Protein AF-A0A537W2Q7-F1 (afdb_monomer_lite)

Sequence (61 aa):
MAIAKKRKKASTTRRGNKRIRVAIIGVGNCASSLVQGVHYYRNAKPGDRVPGIMHVDLGGY

pLDDT: mean 84.2, std 16.25, range [41.72, 98.38]

Secondary structure (DSSP, 8-state):
-----------------S------SS-SHHHHHHHHHHHHHTTPPTT---TT-S-SSSS--

Structure (mmCIF, N/CA/C/O backbone):
data_AF-A0A537W2Q7-F1
#
_entry.id   AF-A0A537W2Q7-F1
#
loop_
_atom_site.group_PDB
_atom_site.id
_atom_site.type_symbol
_atom_site.label_atom_id
_atom_site.label_alt_id
_atom_site.label_comp_id
_atom_site.label_asym_id
_atom_site.label_entity_id
_atom_site.label_seq_id
_atom_site.pdbx_PDB_ins_code
_atom_site.Cartn_x
_atom_site.Cartn_y
_atom_site.Cartn_z
_atom_site.occupancy
_atom_site.B_iso_or_equiv
_atom_site.auth_seq_id
_atom_site.auth_comp_id
_atom_site.auth_asym_id
_atom_site.auth_atom_id
_atom_site.pdbx_PDB_model_num
ATOM 1 N N . MET A 1 1 ? -63.263 -19.928 0.269 1.00 41.72 1 MET A N 1
A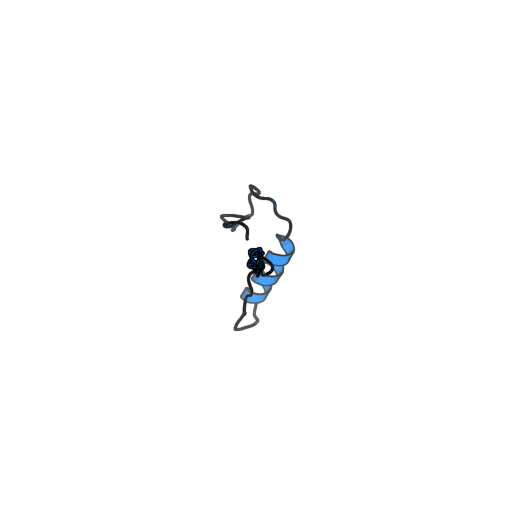TOM 2 C CA . MET A 1 1 ? -62.640 -18.968 -0.672 1.00 41.72 1 MET A CA 1
ATOM 3 C C . MET A 1 1 ? -61.437 -18.324 0.001 1.00 41.72 1 MET A C 1
ATOM 5 O O . MET A 1 1 ? -61.429 -18.198 1.215 1.00 41.72 1 MET A O 1
ATOM 9 N N . ALA A 1 2 ? -60.389 -18.071 -0.777 1.00 47.62 2 ALA A N 1
ATOM 10 C CA . ALA A 1 2 ? -5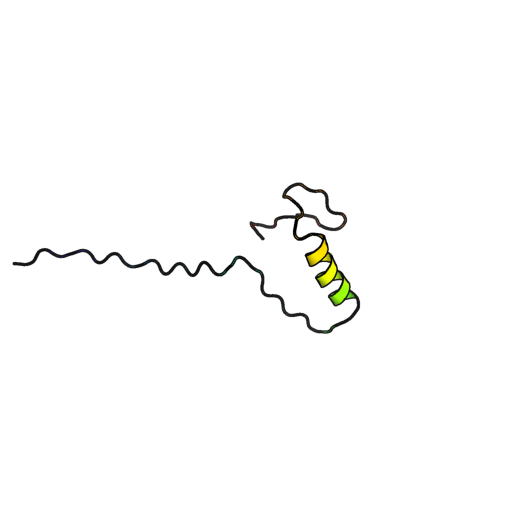8.985 -18.050 -0.370 1.00 47.62 2 ALA A CA 1
ATOM 11 C C . ALA A 1 2 ? -58.567 -16.974 0.653 1.00 47.62 2 ALA A C 1
ATOM 13 O O . ALA A 1 2 ? -58.971 -15.819 0.562 1.00 47.62 2 ALA A O 1
ATOM 14 N N . ILE A 1 3 ? -57.640 -17.346 1.545 1.00 53.34 3 ILE A N 1
ATOM 15 C CA . ILE A 1 3 ? -56.847 -16.423 2.368 1.00 53.34 3 ILE A CA 1
ATOM 16 C C . ILE A 1 3 ? -55.521 -16.179 1.634 1.00 53.34 3 ILE A C 1
ATOM 18 O O . ILE A 1 3 ? -54.699 -17.085 1.480 1.00 53.34 3 ILE A O 1
ATOM 22 N N . ALA A 1 4 ? -55.319 -14.959 1.138 1.00 61.06 4 ALA A N 1
ATOM 23 C C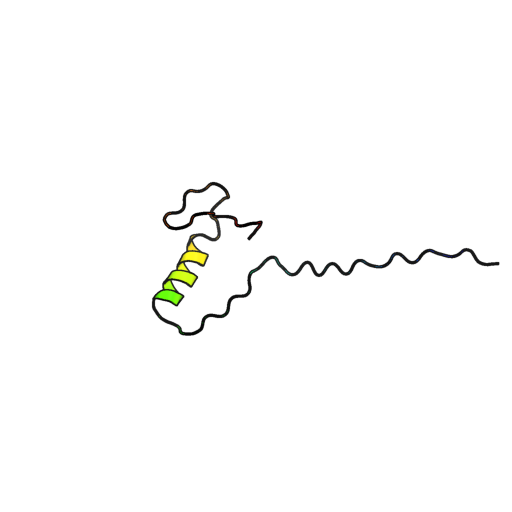A . ALA A 1 4 ? -54.135 -14.573 0.375 1.00 61.06 4 ALA A CA 1
ATOM 24 C C . ALA A 1 4 ? -52.919 -14.348 1.295 1.00 61.06 4 ALA A C 1
ATOM 26 O O . ALA A 1 4 ? -52.798 -13.337 1.987 1.00 61.06 4 ALA A O 1
ATOM 27 N N . LYS A 1 5 ? -51.975 -15.292 1.277 1.00 62.09 5 LYS A N 1
ATOM 28 C CA . LYS A 1 5 ? -50.678 -15.199 1.961 1.00 62.09 5 LYS A CA 1
ATOM 29 C C . LYS A 1 5 ? -49.784 -14.191 1.219 1.00 62.09 5 LYS A C 1
ATOM 31 O O . LYS A 1 5 ? -49.255 -14.502 0.152 1.00 62.09 5 LYS A O 1
ATOM 36 N N . LYS A 1 6 ? -49.602 -12.977 1.764 1.00 63.19 6 LYS A N 1
ATOM 37 C CA . LYS A 1 6 ? -48.647 -11.980 1.235 1.00 63.19 6 LYS A CA 1
ATOM 38 C C . LYS A 1 6 ? -47.242 -12.593 1.177 1.00 63.19 6 LYS A C 1
ATOM 40 O O . LYS A 1 6 ? -46.626 -12.878 2.203 1.00 63.19 6 LYS A O 1
ATOM 45 N N . ARG A 1 7 ? -46.728 -12.790 -0.038 1.00 59.97 7 ARG A N 1
ATOM 46 C CA . ARG A 1 7 ? -45.341 -13.190 -0.299 1.00 59.97 7 ARG A CA 1
ATOM 47 C C . ARG A 1 7 ? -44.403 -12.078 0.187 1.00 59.97 7 ARG A C 1
ATOM 49 O O . ARG A 1 7 ? -44.387 -10.995 -0.394 1.00 59.97 7 ARG A O 1
ATOM 56 N N . LYS A 1 8 ? -43.608 -12.338 1.234 1.00 59.03 8 LYS A N 1
ATOM 57 C CA . LYS A 1 8 ? -42.439 -11.506 1.566 1.00 59.03 8 LYS A CA 1
ATOM 58 C C . LYS A 1 8 ? -41.490 -11.549 0.365 1.00 59.03 8 LYS A C 1
ATOM 60 O O . LYS A 1 8 ? -40.944 -12.603 0.050 1.00 59.03 8 LYS A O 1
ATOM 65 N N . LYS A 1 9 ? -41.317 -10.418 -0.320 1.00 56.94 9 LYS A N 1
ATOM 66 C CA . LYS A 1 9 ? -40.289 -10.257 -1.352 1.00 56.94 9 LYS A CA 1
ATOM 67 C C . LYS A 1 9 ? -38.938 -10.330 -0.634 1.00 56.94 9 LYS A C 1
ATOM 69 O O . LYS A 1 9 ? -38.639 -9.470 0.190 1.00 56.94 9 LYS A O 1
ATOM 74 N N . ALA A 1 10 ? -38.175 -11.393 -0.873 1.00 61.88 10 ALA A N 1
ATOM 75 C CA . ALA A 1 10 ? -36.832 -11.532 -0.330 1.00 61.88 10 ALA A CA 1
ATOM 76 C C . ALA A 1 10 ? -35.975 -10.369 -0.849 1.00 61.88 10 ALA A C 1
ATOM 78 O O . ALA A 1 10 ? -35.779 -10.228 -2.056 1.00 61.88 10 ALA A O 1
ATOM 79 N N . SER A 1 11 ? -35.496 -9.510 0.052 1.00 59.03 11 SER A N 1
ATOM 80 C CA . SER A 1 11 ? -34.475 -8.523 -0.280 1.00 59.03 11 SER A CA 1
ATOM 81 C C . SER A 1 11 ? -33.172 -9.281 -0.515 1.00 59.03 11 SER A C 1
ATOM 83 O O . SER A 1 11 ? -32.496 -9.685 0.433 1.00 59.03 11 SER A O 1
ATOM 85 N N . THR A 1 12 ? -32.823 -9.523 -1.776 1.00 59.81 12 THR A N 1
ATOM 86 C CA . THR A 1 12 ? -31.505 -10.036 -2.153 1.00 59.81 12 THR A CA 1
ATOM 87 C C . THR A 1 12 ? -30.482 -8.930 -1.921 1.00 59.81 12 THR A C 1
ATOM 89 O O . THR A 1 12 ? -30.058 -8.237 -2.844 1.00 59.81 12 THR A O 1
ATOM 92 N N . THR A 1 13 ? -30.102 -8.717 -0.663 1.00 63.44 13 THR A N 1
ATOM 93 C CA . THR A 1 13 ? -29.016 -7.814 -0.315 1.00 63.44 13 THR A CA 1
ATOM 94 C C . THR A 1 13 ? -27.733 -8.455 -0.821 1.00 63.44 13 THR A C 1
ATOM 96 O O . THR A 1 13 ? -27.126 -9.275 -0.133 1.00 63.44 13 THR A O 1
ATOM 99 N N . ARG A 1 14 ? -27.285 -8.081 -2.024 1.00 63.59 14 ARG A N 1
ATOM 100 C CA . ARG A 1 14 ? -25.876 -8.222 -2.397 1.00 63.59 14 ARG A CA 1
ATOM 101 C C . ARG A 1 14 ? -25.086 -7.273 -1.495 1.00 63.59 14 ARG A C 1
ATOM 103 O O . ARG A 1 14 ? -24.650 -6.217 -1.937 1.00 63.59 14 ARG A O 1
ATOM 110 N N . ARG A 1 15 ? -24.898 -7.633 -0.219 1.00 63.19 15 ARG A N 1
ATOM 111 C CA . ARG A 1 15 ? -23.799 -7.094 0.588 1.00 63.19 15 ARG A CA 1
ATOM 112 C C . ARG A 1 15 ? -22.533 -7.691 -0.011 1.00 63.19 15 ARG A C 1
ATOM 114 O O . ARG A 1 15 ? -21.971 -8.651 0.506 1.00 63.19 15 ARG A O 1
ATOM 121 N N . GLY A 1 16 ? -22.153 -7.169 -1.178 1.00 60.78 16 GLY A N 1
ATOM 122 C CA . GLY A 1 16 ? -20.809 -7.327 -1.686 1.00 60.78 16 GLY A CA 1
ATOM 123 C C . GLY A 1 16 ? -19.896 -6.930 -0.542 1.00 60.78 16 GLY A C 1
ATOM 124 O O . GLY A 1 16 ? -20.103 -5.892 0.084 1.00 60.78 16 GLY A O 1
ATOM 125 N N . ASN A 1 17 ? -18.984 -7.827 -0.191 1.00 68.56 17 ASN A N 1
ATOM 126 C CA . ASN A 1 17 ? -17.935 -7.555 0.773 1.00 68.56 17 ASN A CA 1
ATOM 127 C C . ASN A 1 17 ? -17.396 -6.134 0.515 1.00 68.56 17 ASN A C 1
ATOM 129 O O . ASN A 1 17 ? -17.088 -5.848 -0.644 1.00 68.56 17 ASN A O 1
ATOM 133 N N . LYS A 1 18 ? -17.369 -5.257 1.535 1.00 81.06 18 LYS A N 1
ATOM 134 C CA . LYS A 1 18 ? -16.917 -3.854 1.434 1.00 81.06 18 LYS A CA 1
ATOM 135 C C . LYS A 1 18 ? -15.404 -3.804 1.175 1.00 81.06 18 LYS A C 1
ATOM 137 O O . LYS A 1 18 ? -14.623 -3.357 1.999 1.00 81.06 18 LYS A O 1
ATOM 142 N N . ARG A 1 19 ? -14.978 -4.354 0.045 1.00 88.88 19 ARG A N 1
ATOM 143 C CA . ARG A 1 19 ? -13.605 -4.372 -0.439 1.00 88.88 19 ARG A CA 1
ATOM 144 C C . ARG A 1 19 ? -13.586 -3.677 -1.783 1.00 88.88 19 ARG A C 1
ATOM 146 O O . ARG A 1 19 ? -14.353 -4.033 -2.679 1.00 88.88 19 ARG A O 1
ATOM 153 N N . ILE A 1 20 ? -12.685 -2.716 -1.917 1.00 92.12 20 ILE A N 1
ATOM 154 C CA . ILE A 1 20 ? -12.413 -2.054 -3.186 1.00 92.12 20 ILE A CA 1
ATOM 155 C C . ILE A 1 20 ? -11.599 -3.028 -4.039 1.00 92.12 20 IL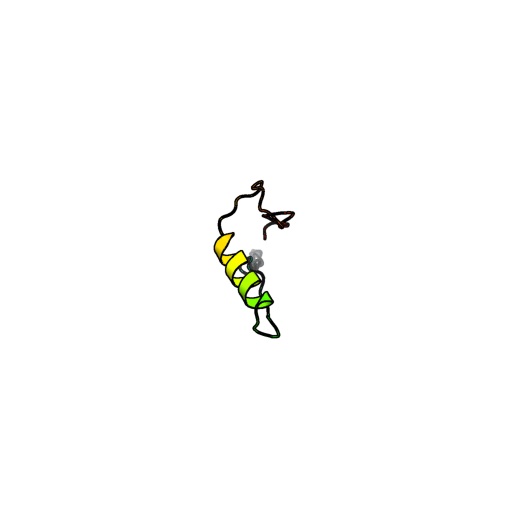E A C 1
ATOM 157 O O . ILE A 1 20 ? -10.549 -3.516 -3.623 1.00 92.12 20 ILE A O 1
ATOM 161 N N . ARG A 1 21 ? -12.109 -3.357 -5.228 1.00 93.81 21 ARG A N 1
ATOM 162 C CA . ARG A 1 21 ? -11.369 -4.153 -6.212 1.00 93.81 21 ARG A CA 1
ATOM 163 C C . ARG A 1 21 ? -10.525 -3.197 -7.040 1.00 93.81 21 ARG A C 1
ATOM 165 O O . ARG A 1 21 ? -11.079 -2.343 -7.724 1.00 93.81 21 ARG A O 1
ATOM 172 N N . VAL A 1 22 ? -9.210 -3.348 -6.965 1.00 95.06 22 VAL A N 1
ATOM 173 C CA . VAL A 1 22 ? -8.248 -2.476 -7.644 1.00 95.06 22 VAL A CA 1
ATOM 174 C C . VAL A 1 22 ? -7.507 -3.286 -8.703 1.00 95.06 22 VAL A C 1
ATOM 176 O O . VAL A 1 22 ? -7.093 -4.413 -8.437 1.00 95.06 22 VAL A O 1
ATOM 179 N N . ALA A 1 23 ? -7.342 -2.711 -9.893 1.00 97.62 23 ALA A N 1
ATOM 180 C CA . ALA A 1 23 ? -6.444 -3.215 -10.925 1.00 97.62 23 ALA A CA 1
ATOM 181 C C . ALA A 1 23 ? -5.217 -2.299 -10.997 1.00 97.62 23 ALA A C 1
ATOM 183 O O . ALA A 1 23 ? -5.356 -1.077 -10.985 1.00 97.62 23 ALA A O 1
ATOM 184 N N . ILE A 1 24 ? -4.027 -2.889 -11.062 1.00 97.12 24 ILE A N 1
ATOM 185 C CA . ILE A 1 24 ? -2.759 -2.164 -11.180 1.00 97.12 24 ILE A CA 1
ATOM 186 C C . ILE A 1 24 ? -2.227 -2.403 -12.592 1.00 97.12 24 ILE A C 1
ATOM 188 O O . ILE A 1 24 ? -2.037 -3.553 -12.985 1.00 97.12 24 ILE A O 1
ATOM 192 N N . ILE A 1 25 ? -1.987 -1.332 -13.350 1.00 97.69 25 ILE A N 1
ATOM 193 C CA . ILE A 1 25 ? -1.368 -1.400 -14.679 1.00 97.69 25 ILE A CA 1
ATOM 194 C C . ILE A 1 25 ? 0.074 -0.914 -14.558 1.00 97.69 25 ILE A C 1
ATOM 196 O O . ILE A 1 25 ? 0.316 0.246 -14.236 1.00 97.69 25 ILE A O 1
ATOM 200 N N . GLY A 1 26 ? 1.018 -1.822 -14.808 1.00 97.38 26 GLY A N 1
ATOM 201 C CA . GLY A 1 26 ? 2.445 -1.600 -14.580 1.00 97.38 26 GLY A CA 1
ATOM 202 C C . GLY A 1 26 ? 2.858 -1.947 -13.148 1.00 97.38 26 GLY A C 1
ATOM 203 O O . GLY A 1 26 ? 2.343 -1.394 -12.178 1.00 97.38 26 GLY A O 1
ATOM 204 N N . VAL A 1 27 ? 3.810 -2.872 -13.013 1.00 97.25 27 VAL A N 1
ATOM 205 C CA . VAL A 1 27 ? 4.322 -3.322 -11.711 1.00 97.25 27 VAL A CA 1
ATOM 206 C C . VAL A 1 27 ? 5.745 -2.804 -11.539 1.00 97.25 27 VAL A C 1
ATOM 208 O O . VAL A 1 27 ? 6.696 -3.372 -12.062 1.00 97.25 27 VAL A O 1
ATOM 211 N N . GLY A 1 28 ? 5.871 -1.694 -10.816 1.00 97.50 28 GLY A N 1
ATOM 212 C CA . GLY A 1 28 ? 7.146 -1.070 -10.464 1.00 97.50 28 GLY A CA 1
ATOM 213 C C . GLY A 1 28 ? 7.111 -0.505 -9.046 1.00 97.50 28 GLY A C 1
ATOM 214 O O . GLY A 1 28 ? 6.237 -0.855 -8.251 1.00 97.50 28 GLY A O 1
ATOM 215 N N . ASN A 1 29 ? 8.031 0.407 -8.731 1.00 98.19 29 ASN A N 1
ATOM 216 C CA . ASN A 1 29 ? 8.182 0.941 -7.372 1.00 98.19 29 ASN A CA 1
ATOM 217 C C . ASN A 1 29 ? 6.881 1.544 -6.818 1.00 98.19 29 ASN A C 1
ATOM 219 O O . ASN A 1 29 ? 6.519 1.253 -5.684 1.00 98.19 29 ASN A O 1
ATOM 223 N N . CYS A 1 30 ? 6.117 2.280 -7.634 1.00 97.06 30 CYS A N 1
ATOM 224 C CA . CYS A 1 30 ? 4.841 2.863 -7.207 1.00 97.06 30 CYS A CA 1
ATOM 225 C C . CYS A 1 30 ? 3.807 1.799 -6.805 1.00 97.06 30 CYS A C 1
ATOM 227 O O . CYS A 1 30 ? 3.127 1.943 -5.791 1.00 97.06 30 CYS A O 1
ATOM 229 N N . ALA A 1 31 ? 3.714 0.707 -7.571 1.00 98.38 31 ALA A N 1
ATOM 230 C CA . ALA A 1 31 ? 2.828 -0.409 -7.247 1.00 98.38 31 ALA A CA 1
ATOM 231 C C . ALA A 1 31 ? 3.274 -1.114 -5.957 1.00 98.38 31 ALA A C 1
ATOM 233 O O . ALA A 1 31 ? 2.442 -1.434 -5.110 1.00 98.38 31 ALA A O 1
ATOM 234 N N . SER A 1 32 ? 4.585 -1.306 -5.788 1.00 98.00 32 SER A N 1
ATOM 235 C CA . SER A 1 32 ? 5.163 -1.912 -4.587 1.00 98.00 32 SER A CA 1
ATOM 236 C C . SER A 1 32 ? 4.855 -1.089 -3.332 1.00 98.00 32 SER A C 1
ATOM 238 O O . SER A 1 32 ? 4.295 -1.623 -2.374 1.00 98.00 32 SER A O 1
ATOM 240 N N . SER A 1 33 ? 5.116 0.223 -3.363 1.00 97.38 33 SER A N 1
ATOM 241 C CA . SER A 1 33 ? 4.826 1.129 -2.245 1.00 97.38 33 SER A CA 1
ATOM 242 C C . SER A 1 33 ? 3.337 1.168 -1.901 1.00 97.38 33 SER A C 1
ATOM 244 O O . SER A 1 33 ? 2.992 1.183 -0.721 1.00 97.38 33 SER A O 1
ATOM 246 N N . LEU A 1 34 ? 2.451 1.124 -2.903 1.00 97.06 34 LEU A N 1
ATOM 247 C CA . LEU A 1 34 ? 1.007 1.063 -2.674 1.00 97.06 34 LEU A CA 1
ATOM 248 C C . LEU A 1 34 ? 0.601 -0.233 -1.962 1.00 97.06 34 LEU A C 1
ATOM 250 O O . LEU A 1 34 ? -0.060 -0.186 -0.928 1.00 97.06 34 LEU A O 1
ATOM 254 N N . VAL A 1 35 ? 1.002 -1.390 -2.492 1.00 97.31 35 VAL A N 1
ATOM 255 C CA . VAL A 1 35 ? 0.625 -2.695 -1.926 1.00 97.31 35 VAL A CA 1
ATOM 256 C C . VAL A 1 35 ? 1.173 -2.841 -0.507 1.00 97.31 35 VAL A C 1
ATOM 258 O O . VAL A 1 35 ? 0.432 -3.195 0.411 1.00 97.31 35 VAL A O 1
ATOM 261 N N . GLN A 1 36 ? 2.447 -2.513 -0.297 1.00 97.56 36 GLN A N 1
ATOM 262 C CA . GLN A 1 36 ? 3.077 -2.571 1.022 1.00 97.56 36 GLN A CA 1
ATOM 263 C C . GLN A 1 36 ? 2.427 -1.598 2.004 1.00 97.56 36 GLN A C 1
ATOM 265 O O . GLN A 1 36 ? 2.126 -1.995 3.127 1.00 97.56 36 GLN A O 1
ATOM 270 N N . GLY A 1 37 ? 2.155 -0.361 1.581 1.00 96.50 37 GLY A N 1
ATOM 271 C CA . GLY A 1 37 ? 1.487 0.641 2.407 1.00 96.50 37 GLY A CA 1
ATOM 272 C C . GLY A 1 37 ? 0.100 0.187 2.861 1.00 96.50 37 GLY A C 1
ATOM 273 O O . GLY A 1 37 ? -0.209 0.263 4.049 1.00 96.50 37 GLY A O 1
ATOM 274 N N . VAL A 1 38 ? -0.705 -0.377 1.952 1.00 95.56 38 VAL A N 1
ATOM 275 C CA . VAL A 1 38 ? -2.024 -0.943 2.286 1.00 95.56 38 VAL A CA 1
ATOM 276 C C . VAL A 1 38 ? -1.895 -2.079 3.301 1.00 95.56 38 VAL A C 1
ATOM 278 O O . VAL A 1 38 ? -2.667 -2.142 4.254 1.00 95.56 38 VAL A O 1
ATOM 281 N N . HIS A 1 39 ? -0.910 -2.967 3.144 1.00 96.62 39 HIS A N 1
ATOM 282 C CA . HIS A 1 39 ? -0.681 -4.045 4.108 1.00 96.62 39 HIS A CA 1
ATOM 283 C C . HIS A 1 39 ? -0.202 -3.540 5.469 1.00 96.62 39 HIS A C 1
ATOM 285 O O . HIS A 1 39 ? -0.652 -4.054 6.495 1.00 96.62 39 HIS A O 1
ATOM 291 N N . TYR A 1 40 ? 0.684 -2.548 5.478 1.00 96.12 40 TYR A N 1
ATOM 292 C CA . TYR A 1 40 ? 1.256 -1.966 6.685 1.00 96.12 40 TYR A CA 1
ATOM 293 C C . TYR A 1 40 ? 0.191 -1.239 7.516 1.00 96.12 40 TYR A C 1
ATOM 295 O O . TYR A 1 40 ? 0.083 -1.466 8.720 1.00 96.12 40 TYR A O 1
ATOM 303 N N . TYR A 1 41 ? -0.661 -0.437 6.870 1.00 95.94 41 TYR A N 1
ATOM 304 C CA . TYR A 1 41 ? -1.690 0.365 7.540 1.00 95.94 41 TYR A CA 1
ATOM 305 C C . TYR A 1 41 ? -3.066 -0.306 7.646 1.00 95.94 41 TYR A C 1
ATOM 307 O O . TYR A 1 41 ? -4.004 0.317 8.134 1.00 95.94 41 TYR A O 1
ATOM 315 N N . ARG A 1 42 ? -3.213 -1.587 7.276 1.00 93.12 42 ARG A N 1
ATOM 316 C CA . ARG A 1 42 ? -4.514 -2.296 7.265 1.00 93.12 42 ARG A CA 1
ATOM 317 C C . ARG A 1 42 ? -5.277 -2.318 8.600 1.00 93.12 42 ARG A C 1
ATOM 319 O O . ARG A 1 42 ? -6.454 -2.653 8.617 1.00 93.12 42 ARG A O 1
ATOM 326 N N . ASN A 1 43 ? -4.585 -2.052 9.708 1.00 93.88 43 ASN A N 1
ATOM 327 C CA . ASN A 1 43 ? -5.126 -2.066 11.069 1.00 93.88 43 ASN A CA 1
ATOM 328 C C . ASN A 1 43 ? -5.165 -0.666 11.710 1.00 93.88 43 ASN A C 1
ATOM 330 O O . ASN A 1 43 ? -5.410 -0.567 12.914 1.00 93.88 43 ASN A O 1
ATOM 334 N N . ALA A 1 44 ? -4.872 0.393 10.948 1.00 95.19 44 ALA A N 1
ATOM 335 C CA . ALA A 1 44 ? -4.985 1.762 11.434 1.00 95.19 44 ALA A CA 1
ATOM 336 C C . ALA A 1 44 ? -6.444 2.058 11.812 1.00 95.19 44 ALA A C 1
ATOM 338 O O . ALA A 1 44 ? -7.381 1.621 11.139 1.00 95.19 44 ALA A O 1
ATOM 339 N N . LYS A 1 45 ? -6.642 2.759 12.925 1.00 93.88 45 LYS A N 1
ATOM 340 C CA . LYS A 1 45 ? -7.966 3.066 13.465 1.00 93.88 45 LYS A CA 1
ATOM 341 C C . LYS A 1 45 ? -8.463 4.409 12.929 1.00 93.88 45 LYS A C 1
ATOM 343 O O . LYS A 1 45 ? -7.659 5.304 12.658 1.00 93.88 45 LYS A O 1
ATOM 348 N N . PRO A 1 46 ? -9.788 4.605 12.829 1.00 90.81 46 PRO A N 1
ATOM 349 C CA . PRO A 1 46 ? -10.348 5.923 12.566 1.00 90.81 46 PRO A CA 1
ATOM 350 C C . PRO A 1 46 ? -9.832 6.945 13.589 1.00 90.81 46 PRO A C 1
ATOM 352 O O . PRO A 1 46 ? -9.928 6.723 14.795 1.00 90.81 46 PRO A O 1
ATOM 355 N N . GLY A 1 47 ? -9.277 8.055 13.101 1.00 87.06 47 GLY A N 1
ATOM 356 C CA . GLY A 1 47 ? -8.677 9.107 13.930 1.00 87.06 47 GLY A CA 1
ATOM 357 C C . GLY A 1 47 ? -7.162 8.994 14.128 1.00 87.06 47 GLY A C 1
ATOM 358 O O . GLY A 1 47 ? -6.554 9.959 14.596 1.00 87.06 47 GLY A O 1
ATOM 359 N N . ASP A 1 48 ? -6.537 7.882 13.728 1.00 93.62 48 ASP A N 1
ATOM 360 C CA . ASP A 1 48 ? -5.079 7.777 13.723 1.00 93.62 48 ASP A CA 1
ATOM 361 C C . ASP A 1 48 ? -4.479 8.782 12.730 1.00 93.62 48 ASP A C 1
ATOM 363 O O . ASP A 1 48 ? -4.942 8.940 11.597 1.00 93.62 48 ASP A O 1
ATOM 367 N N . ARG A 1 49 ? -3.405 9.458 13.145 1.00 91.38 49 ARG A N 1
ATOM 368 C CA . ARG A 1 49 ? -2.628 10.327 12.257 1.00 91.38 49 ARG A CA 1
ATOM 369 C C . ARG A 1 49 ? -1.590 9.496 11.520 1.00 91.38 49 ARG A C 1
ATOM 371 O O . ARG A 1 49 ? -0.515 9.227 12.052 1.00 91.38 49 ARG A O 1
ATOM 378 N N . VAL A 1 50 ? -1.912 9.109 10.292 1.00 93.94 50 VAL A N 1
ATOM 379 C CA . VAL A 1 50 ? -0.983 8.399 9.410 1.00 93.94 50 VAL A CA 1
ATOM 380 C C . VAL A 1 50 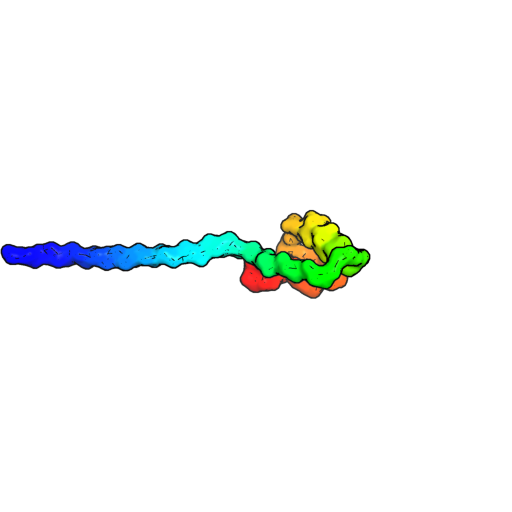? -0.289 9.403 8.479 1.00 93.94 50 VAL A C 1
ATOM 382 O O . VAL A 1 50 ? -0.972 10.113 7.740 1.00 93.94 50 VAL A O 1
ATOM 385 N N . PRO A 1 51 ? 1.055 9.496 8.482 1.00 93.31 51 PRO A N 1
ATOM 386 C CA . PRO A 1 51 ? 1.776 10.405 7.594 1.00 93.31 51 PRO A CA 1
ATOM 387 C C . PRO A 1 51 ? 1.428 10.167 6.120 1.00 93.31 51 PRO A C 1
ATOM 389 O O . PRO A 1 51 ? 1.472 9.038 5.639 1.00 93.31 51 PRO A O 1
ATOM 392 N N . GLY A 1 52 ? 1.084 11.236 5.399 1.00 91.75 52 GLY A N 1
ATOM 393 C CA . GLY A 1 52 ? 0.742 11.169 3.974 1.00 91.75 52 GLY A CA 1
ATOM 394 C C . GLY A 1 52 ? -0.665 10.645 3.656 1.00 91.75 52 GLY A C 1
ATOM 395 O O . GLY A 1 52 ? -1.044 10.649 2.487 1.00 91.75 52 GLY A O 1
ATOM 396 N N . ILE A 1 53 ? -1.463 10.248 4.654 1.00 92.50 53 ILE A N 1
ATOM 397 C CA . ILE A 1 53 ? -2.869 9.858 4.478 1.00 92.50 53 ILE A CA 1
ATOM 398 C C . ILE A 1 53 ? -3.761 10.895 5.166 1.00 92.50 53 ILE A C 1
ATOM 400 O O . ILE A 1 53 ? -3.606 11.172 6.351 1.00 92.50 53 ILE A O 1
ATOM 404 N N . MET A 1 54 ? -4.716 11.468 4.428 1.00 93.44 54 MET A N 1
ATOM 405 C CA . MET A 1 54 ? -5.639 12.470 4.983 1.00 93.44 54 MET A CA 1
ATOM 406 C C . MET A 1 54 ? -6.736 11.848 5.859 1.00 93.44 54 MET A C 1
ATOM 408 O O . MET A 1 54 ? -7.098 12.423 6.880 1.00 93.44 54 MET A O 1
ATOM 412 N N . HIS A 1 55 ? -7.258 10.680 5.468 1.00 92.38 55 HIS A N 1
ATOM 413 C CA . HIS A 1 55 ? -8.317 9.964 6.183 1.00 92.38 55 HIS A CA 1
ATOM 414 C C . HIS A 1 55 ? -8.031 8.462 6.165 1.00 92.38 55 HIS A C 1
ATOM 416 O O . HIS A 1 55 ? -7.816 7.895 5.097 1.00 92.38 55 HIS A O 1
ATOM 422 N N . VAL A 1 56 ? -8.027 7.833 7.343 1.00 94.00 56 VAL A N 1
ATOM 423 C CA . VAL A 1 56 ? -7.813 6.380 7.496 1.00 94.00 56 VAL A CA 1
ATOM 424 C C . VAL A 1 56 ? -9.054 5.576 7.102 1.00 94.00 56 VAL A C 1
ATOM 426 O O . VAL A 1 56 ? -8.921 4.489 6.560 1.00 94.00 56 VAL A O 1
ATOM 429 N N . ASP A 1 57 ? -10.241 6.125 7.360 1.00 92.06 57 ASP A N 1
ATOM 430 C CA . ASP A 1 57 ? -11.525 5.585 6.918 1.00 92.06 57 ASP A CA 1
ATOM 431 C C . ASP A 1 57 ? -12.200 6.635 6.033 1.00 92.06 57 ASP A C 1
ATOM 433 O O . ASP A 1 57 ? -12.433 7.770 6.471 1.00 92.06 57 ASP A O 1
ATOM 437 N N . LEU A 1 58 ? -12.493 6.264 4.786 1.00 89.94 58 LEU A N 1
ATOM 438 C CA . LEU A 1 58 ? -13.170 7.127 3.828 1.00 89.94 58 LEU A CA 1
ATOM 439 C C . LEU A 1 58 ? -14.557 6.571 3.486 1.00 89.94 58 LEU A C 1
ATOM 441 O O . LEU A 1 58 ? -14.754 5.862 2.500 1.00 89.94 58 LEU A O 1
ATOM 445 N N . GLY A 1 59 ? -15.555 6.939 4.290 1.00 88.25 59 GLY A N 1
ATOM 446 C CA . GLY A 1 59 ? -16.948 6.548 4.044 1.00 88.25 59 GLY A CA 1
ATOM 447 C C . GLY A 1 59 ? -17.231 5.065 4.312 1.00 88.25 59 GLY A C 1
ATOM 448 O O . GLY A 1 59 ? -18.139 4.483 3.710 1.00 88.25 59 GLY A O 1
ATOM 449 N N . GLY A 1 60 ? -16.477 4.452 5.222 1.00 87.06 60 GLY A N 1
ATOM 450 C CA . GLY A 1 60 ? -16.563 3.046 5.599 1.00 87.06 60 GLY A CA 1
ATOM 451 C C . GLY A 1 60 ? -15.684 2.120 4.756 1.00 87.06 60 GLY A C 1
ATOM 452 O O . GLY A 1 60 ? -16.065 0.950 4.610 1.00 87.06 60 GLY A O 1
ATOM 453 N N . TYR A 1 61 ? -14.589 2.643 4.191 1.00 86.25 61 TYR A N 1
ATOM 454 C CA . TYR A 1 61 ? -13.597 1.940 3.366 1.00 86.25 61 TYR A CA 1
ATOM 455 C C . TYR A 1 61 ? -12.174 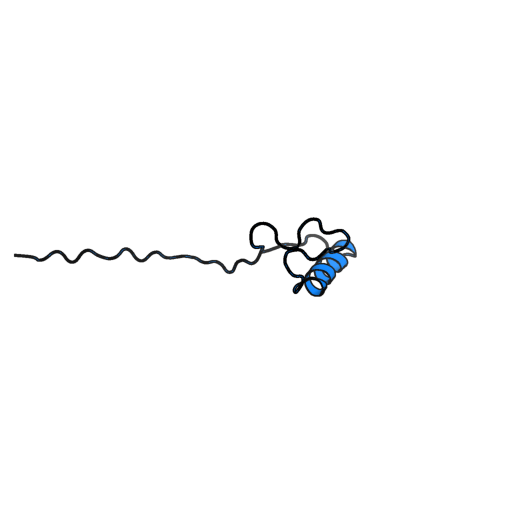2.263 3.800 1.00 86.25 61 TYR A C 1
ATOM 457 O O . TYR A 1 61 ? -11.922 3.444 4.134 1.00 86.25 61 TYR A O 1
#

Radius of gyration: 21.28 Å; chains: 1; bounding box: 71×31×29 Å

Foldseek 3Di:
DDDDDPDDDDPPPPPPPPDDDDDDDDDDPVNVCVVVVCVVCVPPDFPDDDPPDPTSADPND